Protein AF-A0A3C7WFN9-F1 (afdb_monomer_lite)

Secondary structure (DSSP, 8-state):
---SS-TTSSSS-----------------------------TT-HHHHHHHHTHHHHTTT-TTS--GGGHHHH-HHHHHHHHHTSTTHHHHTTS-HHHHHHHHHHHHTS-TT------------------

pLDDT: mean 78.85, std 19.24, range [43.31, 98.44]

Foldseek 3Di:
DPPDPPPPPPVPDDDDDDDDDDDDDPDDDDPPPPDPPPPCDLQQLVVVCVVQPCCCQVVPDPVHDHLVCLLVCALVNQLCCCCPRPNVVSNVVDDSSNSQNNSCVSNVHHPPPDPPDPDDDPDDDPDDDD

Structure (mmCIF, N/CA/C/O backbone):
data_AF-A0A3C7WFN9-F1
#
_entry.id   AF-A0A3C7WFN9-F1
#
loop_
_atom_site.group_PDB
_atom_site.id
_atom_site.type_symbol
_atom_site.label_atom_id
_atom_site.label_alt_id
_atom_site.label_comp_id
_atom_site.label_asym_id
_atom_site.label_entity_id
_atom_site.label_seq_id
_atom_site.pdbx_PDB_ins_code
_atom_site.Cartn_x
_atom_site.Cartn_y
_atom_site.Cartn_z
_atom_site.occupancy
_atom_site.B_iso_or_equiv
_atom_site.auth_seq_id
_atom_site.auth_comp_id
_atom_site.auth_asym_id
_atom_site.auth_atom_id
_atom_site.pdbx_PDB_model_num
ATOM 1 N N . MET A 1 1 ? -38.300 -23.318 -25.236 1.00 51.53 1 MET A N 1
ATOM 2 C CA . MET A 1 1 ? -36.832 -23.516 -25.205 1.00 51.53 1 MET A CA 1
ATOM 3 C C . MET A 1 1 ? -36.391 -23.972 -23.805 1.00 51.53 1 MET A C 1
ATOM 5 O O . MET A 1 1 ? -35.795 -23.209 -23.063 1.00 51.53 1 MET A O 1
ATOM 9 N N . ARG A 1 2 ? -36.742 -25.208 -23.410 1.00 55.97 2 ARG A N 1
ATOM 10 C CA . ARG A 1 2 ? -36.471 -25.818 -22.086 1.00 55.97 2 ARG A CA 1
ATOM 11 C C . ARG A 1 2 ? -35.669 -27.122 -22.259 1.00 55.97 2 ARG A C 1
ATOM 13 O O . ARG A 1 2 ? -36.158 -28.190 -21.916 1.00 55.97 2 ARG A O 1
ATOM 20 N N . GLN A 1 3 ? -34.504 -27.057 -22.907 1.00 58.38 3 GLN A N 1
ATOM 21 C CA . GLN A 1 3 ? -33.769 -28.255 -23.355 1.00 58.38 3 GLN A CA 1
ATOM 22 C C . GLN A 1 3 ? -32.234 -28.089 -23.354 1.00 58.38 3 GLN A C 1
ATOM 24 O O . GLN A 1 3 ? -31.570 -28.557 -24.266 1.00 58.38 3 GLN A O 1
ATOM 29 N N . LEU A 1 4 ? -31.645 -27.440 -22.342 1.00 58.56 4 LEU A N 1
ATOM 30 C CA . LEU A 1 4 ? -30.175 -27.448 -22.169 1.00 58.56 4 LEU A CA 1
ATOM 31 C C . LEU A 1 4 ? -29.706 -27.914 -20.780 1.00 58.56 4 LEU A C 1
ATOM 33 O O . LEU A 1 4 ? -28.512 -27.956 -20.522 1.00 58.56 4 LEU A O 1
ATOM 37 N N . ASN A 1 5 ? -30.622 -28.354 -19.909 1.00 56.06 5 ASN A N 1
ATOM 38 C CA . ASN A 1 5 ? -30.296 -28.871 -18.574 1.00 56.06 5 ASN A CA 1
ATOM 39 C C . ASN A 1 5 ? -30.724 -30.343 -18.414 1.00 56.06 5 ASN A C 1
ATOM 41 O O . ASN A 1 5 ? -31.504 -30.690 -17.530 1.00 56.06 5 ASN A O 1
ATOM 45 N N . ARG A 1 6 ? -30.292 -31.200 -19.348 1.00 61.62 6 ARG A N 1
ATOM 46 C CA . ARG A 1 6 ? -30.492 -32.665 -19.305 1.00 61.62 6 ARG A CA 1
ATOM 47 C C . ARG A 1 6 ? -29.165 -33.444 -19.314 1.00 61.62 6 ARG A C 1
ATOM 49 O O . ARG A 1 6 ? -29.169 -34.651 -19.129 1.00 61.62 6 ARG A O 1
ATOM 56 N N . ASN A 1 7 ? -28.030 -32.754 -19.459 1.00 60.25 7 ASN A N 1
ATOM 57 C CA . ASN A 1 7 ? -26.737 -33.366 -19.783 1.00 60.25 7 ASN A CA 1
ATOM 58 C C . ASN A 1 7 ? -25.892 -33.825 -18.572 1.00 60.25 7 ASN A C 1
ATOM 60 O O . ASN A 1 7 ? -24.771 -34.279 -18.748 1.00 60.25 7 ASN A O 1
ATOM 64 N N . SER A 1 8 ? -26.389 -33.716 -17.335 1.00 57.31 8 SER A N 1
ATOM 65 C CA . SER A 1 8 ? -25.607 -34.061 -16.126 1.00 57.31 8 SER A CA 1
ATOM 66 C C . SER A 1 8 ? -26.034 -35.370 -15.454 1.00 57.31 8 SER A C 1
ATOM 68 O O . SER A 1 8 ? -25.556 -35.680 -14.368 1.00 57.31 8 SER A O 1
ATOM 70 N N . ARG A 1 9 ? -26.973 -36.119 -16.047 1.00 59.94 9 ARG A N 1
ATOM 71 C CA . ARG A 1 9 ? -27.607 -37.284 -15.401 1.00 59.94 9 ARG A CA 1
ATOM 72 C C . ARG A 1 9 ? -27.354 -38.628 -16.086 1.00 59.94 9 ARG A C 1
ATOM 74 O O . ARG A 1 9 ? -27.683 -39.647 -15.495 1.00 59.94 9 ARG A O 1
ATOM 81 N N . GLU A 1 10 ? -26.749 -38.649 -17.274 1.00 54.47 10 GLU A N 1
ATOM 82 C CA . GLU A 1 10 ? -26.637 -39.881 -18.081 1.00 54.47 10 GLU A CA 1
ATOM 83 C C . GLU A 1 10 ? -25.287 -40.607 -17.937 1.00 54.47 10 GLU A C 1
ATOM 85 O O . GLU A 1 10 ? -25.149 -41.743 -18.376 1.00 54.47 10 GLU A O 1
ATOM 90 N N . SER A 1 11 ? -24.307 -40.019 -17.239 1.00 54.06 11 SER A N 1
ATOM 91 C CA . SER A 1 11 ? -23.006 -40.663 -16.969 1.00 54.06 11 SER A CA 1
ATOM 92 C C . SER A 1 11 ? -23.036 -41.657 -15.802 1.00 54.06 11 SER A C 1
ATOM 94 O O . SER A 1 11 ? -22.040 -42.317 -15.519 1.00 54.06 11 SER A O 1
ATOM 96 N N . ALA A 1 12 ? -24.162 -41.752 -15.095 1.00 51.53 12 ALA A N 1
ATOM 97 C CA . ALA A 1 12 ? -24.324 -42.587 -13.916 1.00 51.53 12 ALA A CA 1
ATOM 98 C C . ALA A 1 12 ? -25.341 -43.688 -14.203 1.00 51.53 12 ALA A C 1
ATOM 100 O O . ALA A 1 12 ? -26.493 -43.540 -13.812 1.00 51.53 12 ALA A O 1
ATOM 101 N N . GLN A 1 13 ? -24.925 -44.746 -14.907 1.00 54.94 13 GLN A N 1
ATOM 102 C CA . GLN A 1 13 ? -25.394 -46.135 -14.744 1.00 54.94 13 GLN A CA 1
ATOM 103 C C . GLN A 1 13 ? -24.932 -46.987 -15.932 1.00 54.94 13 GLN A C 1
ATOM 105 O O . GLN A 1 13 ? -25.630 -47.135 -16.931 1.00 54.94 13 GLN A O 1
ATOM 110 N N . ALA A 1 14 ? -23.758 -47.596 -15.794 1.00 49.16 14 ALA A N 1
ATOM 111 C CA . ALA A 1 14 ? -23.341 -48.707 -16.631 1.00 49.16 14 ALA A CA 1
ATOM 112 C C . ALA A 1 14 ? -22.850 -49.836 -15.712 1.00 49.16 14 ALA A C 1
ATOM 114 O O . ALA A 1 14 ? -21.779 -49.756 -15.121 1.00 49.16 14 ALA A O 1
ATOM 115 N N . PHE A 1 15 ? -23.698 -50.862 -15.623 1.00 53.75 15 PHE A N 1
ATOM 116 C CA . PHE A 1 15 ? -23.414 -52.253 -15.256 1.00 53.75 15 PHE A CA 1
ATOM 117 C C . PHE A 1 15 ? -23.159 -52.593 -13.782 1.00 53.75 15 PHE A C 1
ATOM 119 O O . PHE A 1 15 ? -22.053 -52.561 -13.253 1.00 53.75 15 PHE A O 1
ATOM 126 N N . ALA A 1 16 ? -24.255 -53.030 -13.161 1.00 44.34 16 ALA A N 1
ATOM 127 C CA . ALA A 1 16 ? -24.284 -53.785 -11.926 1.00 44.34 16 ALA A CA 1
ATOM 128 C C . ALA A 1 16 ? -23.851 -55.254 -12.132 1.00 44.34 16 ALA A C 1
ATOM 130 O O . ALA A 1 16 ? -24.204 -55.881 -13.129 1.00 44.34 16 ALA A O 1
ATOM 131 N N . SER A 1 17 ? -23.217 -55.780 -11.078 1.00 49.59 17 SER A N 1
ATOM 132 C CA . SER A 1 17 ? -23.308 -57.153 -10.555 1.00 49.59 17 SER A CA 1
ATOM 133 C C . SER A 1 17 ? -22.490 -58.278 -11.199 1.00 49.59 17 SER A C 1
ATOM 135 O O . SER A 1 17 ? -22.869 -58.832 -12.222 1.00 49.59 17 SER A O 1
ATOM 137 N N . LEU A 1 18 ? -21.498 -58.767 -10.443 1.00 52.88 18 LEU A N 1
ATOM 138 C CA . LEU A 1 18 ? -21.357 -60.191 -10.108 1.00 52.88 18 LEU A CA 1
ATOM 139 C C . LEU A 1 18 ? -20.638 -60.325 -8.755 1.00 52.88 18 LEU A C 1
ATOM 141 O O . LEU A 1 18 ? -19.555 -59.788 -8.542 1.00 52.88 18 LEU A O 1
ATOM 145 N N . ALA A 1 19 ? -21.308 -61.003 -7.828 1.00 52.91 19 ALA A N 1
ATOM 146 C CA . ALA A 1 19 ? -20.875 -61.249 -6.462 1.00 52.91 19 ALA A CA 1
ATOM 147 C C . ALA A 1 19 ? -19.668 -62.202 -6.396 1.00 52.91 19 ALA A C 1
ATOM 149 O O . ALA A 1 19 ? -19.645 -63.229 -7.071 1.00 52.91 19 ALA A O 1
ATOM 150 N N . GLY A 1 20 ? -18.707 -61.894 -5.523 1.00 43.31 20 GLY A N 1
ATOM 151 C CA . GLY A 1 20 ? -17.569 -62.750 -5.185 1.00 43.31 20 GLY A CA 1
ATOM 152 C C . GLY A 1 20 ? -16.974 -62.321 -3.843 1.00 43.31 20 GLY A C 1
ATOM 153 O O . GLY A 1 20 ? -16.651 -61.156 -3.649 1.00 43.31 20 GLY A O 1
ATOM 154 N N . LEU A 1 21 ? -16.908 -63.250 -2.895 1.00 64.56 21 LEU A N 1
ATOM 155 C CA . LEU A 1 21 ? -16.929 -63.012 -1.450 1.00 64.56 21 LEU A CA 1
ATOM 156 C C . LEU A 1 21 ? -1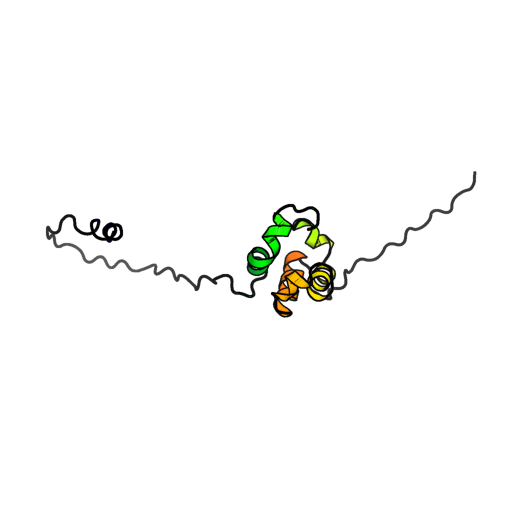5.566 -63.336 -0.810 1.00 64.56 21 LEU A C 1
ATOM 158 O O . LEU A 1 21 ? -15.392 -64.434 -0.293 1.00 64.56 21 LEU A O 1
ATOM 162 N N . VAL A 1 22 ? -14.590 -62.417 -0.821 1.00 55.75 22 VAL A N 1
ATOM 163 C CA . VAL A 1 22 ? -13.316 -62.621 -0.098 1.00 55.75 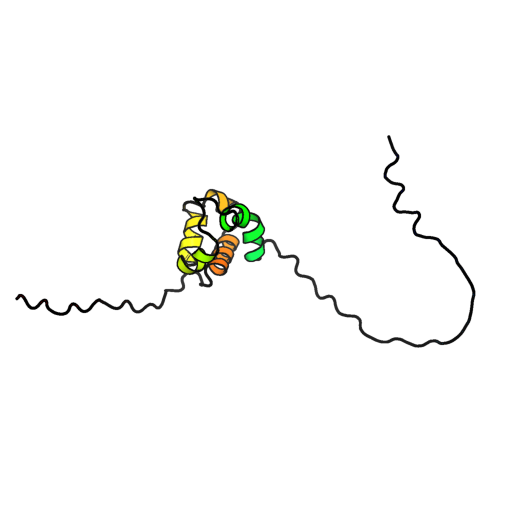22 VAL A CA 1
ATOM 164 C C . VAL A 1 22 ? -12.747 -61.306 0.442 1.00 55.75 22 VAL A C 1
ATOM 166 O O . VAL A 1 22 ? -12.409 -60.409 -0.320 1.00 55.75 22 VAL A O 1
ATOM 169 N N . GLY A 1 23 ? -12.545 -61.260 1.762 1.00 44.44 23 GLY A N 1
ATOM 170 C CA . GLY A 1 23 ? -11.431 -60.524 2.362 1.00 44.44 23 GLY A CA 1
ATOM 171 C C . GLY A 1 23 ? -11.753 -59.145 2.923 1.00 44.44 23 GLY A C 1
ATOM 172 O O . GLY A 1 23 ? -11.502 -58.127 2.289 1.00 44.44 23 GLY A O 1
ATOM 173 N N . ALA A 1 24 ? -12.202 -59.110 4.177 1.00 57.88 24 ALA A N 1
ATOM 174 C CA . ALA A 1 24 ? -12.061 -57.935 5.024 1.00 57.88 24 ALA A CA 1
ATOM 175 C C . ALA A 1 24 ? -10.563 -57.621 5.222 1.00 57.88 24 ALA A C 1
ATOM 177 O O . ALA A 1 24 ? -9.901 -58.243 6.051 1.00 57.88 24 ALA A O 1
ATOM 178 N N . LEU A 1 25 ? -10.025 -56.667 4.459 1.00 59.19 25 LEU A N 1
ATOM 179 C CA . LEU A 1 25 ? -8.793 -55.959 4.803 1.00 59.19 25 LEU A CA 1
ATOM 180 C C . LEU A 1 25 ? -9.186 -54.577 5.322 1.00 59.19 25 LEU A C 1
ATOM 182 O O . LEU A 1 25 ? -9.622 -53.703 4.576 1.00 59.19 25 LEU A O 1
ATOM 186 N N . THR A 1 26 ? -9.047 -54.394 6.629 1.00 59.75 26 THR A N 1
ATOM 187 C CA . THR A 1 26 ? -9.168 -53.104 7.304 1.00 59.75 26 THR A CA 1
ATOM 188 C C . THR A 1 26 ? -8.030 -52.186 6.854 1.00 59.75 26 THR A C 1
ATOM 190 O O . THR A 1 26 ? -6.922 -52.258 7.387 1.00 59.75 26 THR A O 1
ATOM 193 N N . ALA A 1 27 ? -8.287 -51.325 5.870 1.00 52.12 27 ALA A N 1
ATOM 194 C CA . ALA A 1 27 ? -7.393 -50.226 5.521 1.00 52.12 27 ALA A CA 1
ATOM 195 C C . ALA A 1 27 ? -7.578 -49.081 6.532 1.00 52.12 27 ALA A C 1
ATOM 197 O O . ALA A 1 27 ? -8.435 -48.214 6.375 1.00 52.12 27 ALA A O 1
ATOM 198 N N . SER A 1 28 ? -6.785 -49.116 7.603 1.00 62.56 28 SER A N 1
ATOM 199 C CA . SER A 1 28 ? -6.577 -47.982 8.507 1.00 62.56 28 SER A CA 1
ATOM 200 C C . SER A 1 28 ? -5.578 -46.986 7.911 1.00 62.56 28 SER A C 1
ATOM 202 O O . SER A 1 28 ? -4.465 -47.380 7.576 1.00 62.56 28 SER A O 1
ATOM 204 N N . GLY A 1 29 ? -5.958 -45.699 7.910 1.00 56.59 29 GLY A N 1
ATOM 205 C CA . GLY A 1 29 ? -5.083 -44.516 7.788 1.00 56.59 29 GLY A CA 1
ATOM 206 C C . GLY A 1 29 ? -4.634 -44.203 6.353 1.00 56.59 29 GLY A C 1
ATOM 207 O O . GLY A 1 29 ? -4.158 -45.076 5.652 1.00 56.59 29 GLY A O 1
ATOM 208 N N . LEU A 1 30 ? -4.729 -42.985 5.818 1.00 53.09 30 LEU A N 1
ATOM 209 C CA . LEU A 1 30 ? -4.623 -41.664 6.433 1.00 53.09 30 LEU A CA 1
ATOM 210 C C . LEU A 1 30 ? -5.850 -40.805 6.083 1.00 53.09 30 LEU A C 1
ATOM 212 O O . LEU A 1 30 ? -6.048 -40.423 4.930 1.00 53.09 30 LEU A O 1
ATOM 216 N N . ALA A 1 31 ? -6.621 -40.421 7.099 1.00 53.94 31 ALA A N 1
ATOM 217 C CA . ALA A 1 31 ? -7.418 -39.206 7.023 1.00 53.94 31 ALA A CA 1
ATOM 218 C C . ALA A 1 31 ? -6.432 -38.029 7.031 1.00 53.94 31 ALA A C 1
ATOM 220 O O . ALA A 1 31 ? -5.966 -37.602 8.086 1.00 53.94 31 ALA A O 1
ATOM 221 N N . GLY A 1 32 ? -6.050 -37.556 5.845 1.00 51.00 32 GLY A N 1
ATOM 222 C CA . GLY A 1 32 ? -5.398 -36.263 5.715 1.00 51.00 32 GLY A CA 1
ATOM 223 C C . GLY A 1 32 ? -6.364 -35.217 6.250 1.00 51.00 32 GLY A C 1
ATOM 224 O O . GLY A 1 32 ? -7.410 -34.979 5.647 1.00 51.00 32 GLY A O 1
ATOM 225 N N . ALA A 1 33 ? -6.049 -34.638 7.406 1.00 50.56 33 ALA A N 1
ATOM 226 C CA . ALA A 1 33 ? -6.728 -33.452 7.883 1.00 50.56 33 ALA A CA 1
ATOM 227 C C . ALA A 1 33 ? -6.500 -32.357 6.836 1.00 50.56 33 ALA A C 1
ATOM 229 O O . ALA A 1 33 ? -5.442 -31.732 6.795 1.00 50.56 33 ALA A O 1
ATOM 230 N N . ALA A 1 34 ? -7.485 -32.149 5.963 1.00 54.31 34 ALA A N 1
ATOM 231 C CA . ALA A 1 34 ? -7.649 -30.874 5.300 1.00 54.31 34 ALA A CA 1
ATOM 232 C C . ALA A 1 34 ? -7.914 -29.871 6.426 1.00 54.31 34 ALA A C 1
ATOM 234 O O . ALA A 1 34 ? -9.043 -29.722 6.895 1.00 54.31 34 ALA A O 1
ATOM 235 N N . GLY A 1 35 ? -6.839 -29.266 6.940 1.00 57.56 35 GLY A N 1
ATOM 236 C CA . GLY A 1 35 ? -6.950 -28.080 7.773 1.00 57.56 35 GLY A CA 1
ATOM 237 C C . GLY A 1 35 ? -7.777 -27.033 7.023 1.00 57.56 35 GLY A C 1
ATOM 238 O O . GLY A 1 35 ? -7.868 -27.101 5.792 1.00 57.56 35 GLY A O 1
ATOM 239 N N . PRO A 1 36 ? -8.416 -26.089 7.729 1.00 57.28 36 PRO A N 1
ATOM 240 C CA . PRO A 1 36 ? -9.154 -25.025 7.071 1.00 57.28 36 PRO A CA 1
ATOM 241 C C . PRO A 1 36 ? -8.234 -24.363 6.042 1.00 57.28 36 PRO A C 1
ATOM 243 O O . PRO A 1 36 ? -7.221 -23.763 6.396 1.00 57.28 36 PRO A O 1
ATOM 246 N N . VAL A 1 37 ? -8.571 -24.510 4.758 1.00 54.84 37 VAL A N 1
ATOM 247 C CA . VAL A 1 37 ? -8.029 -23.644 3.717 1.00 54.84 37 VAL A CA 1
ATOM 248 C C . VAL A 1 37 ? -8.524 -22.266 4.106 1.00 54.84 37 VAL A C 1
ATOM 250 O O . VAL A 1 37 ? -9.721 -21.986 4.006 1.00 54.84 37 VAL A O 1
ATOM 253 N N . ALA A 1 38 ? -7.621 -21.445 4.640 1.00 53.91 38 ALA A N 1
ATOM 254 C CA . ALA A 1 38 ? -7.874 -20.033 4.813 1.00 53.91 38 ALA A CA 1
ATOM 255 C C . ALA A 1 38 ? -8.274 -19.513 3.431 1.00 53.91 38 ALA A C 1
ATOM 257 O O . ALA A 1 38 ? -7.454 -19.416 2.520 1.00 53.91 38 ALA A O 1
ATOM 258 N N . THR A 1 39 ? -9.569 -19.268 3.246 1.00 52.25 39 THR A N 1
ATOM 259 C CA . THR A 1 39 ? -10.011 -18.378 2.178 1.00 52.25 39 THR A CA 1
ATOM 260 C C . THR A 1 39 ? -9.279 -17.075 2.469 1.00 52.25 39 THR A C 1
ATOM 262 O O . THR A 1 39 ? -9.395 -16.642 3.617 1.00 52.25 39 THR A O 1
ATOM 265 N N . PRO A 1 40 ? -8.486 -16.503 1.540 1.00 48.81 40 PRO A N 1
ATOM 266 C CA . PRO A 1 40 ? -7.835 -15.223 1.773 1.00 48.81 40 PRO A CA 1
ATOM 267 C C . PRO A 1 40 ? -8.917 -14.258 2.243 1.00 48.81 40 PRO A C 1
ATOM 269 O O . PRO A 1 40 ? -9.844 -13.936 1.497 1.00 48.81 40 PRO A O 1
ATOM 272 N N . GLY A 1 41 ? -8.900 -13.970 3.541 1.00 51.00 41 GLY A N 1
ATOM 273 C CA . GLY A 1 41 ? -9.965 -13.227 4.182 1.00 51.00 41 GLY A CA 1
ATOM 274 C C . GLY A 1 41 ? -9.905 -11.806 3.661 1.00 51.00 41 GLY A C 1
ATOM 275 O O . GLY A 1 41 ? -8.817 -11.305 3.377 1.00 51.00 41 GLY A O 1
ATOM 276 N N . ALA A 1 42 ? -11.057 -11.150 3.555 1.00 56.81 42 ALA A N 1
ATOM 277 C CA . ALA A 1 42 ? -11.093 -9.695 3.583 1.00 56.81 42 ALA A CA 1
ATOM 278 C C . ALA A 1 42 ? -10.274 -9.250 4.813 1.00 56.81 42 ALA A C 1
ATOM 280 O O . ALA A 1 42 ? -10.692 -9.499 5.944 1.00 56.81 42 ALA A O 1
ATOM 281 N N . GLY A 1 43 ? -9.042 -8.788 4.586 1.00 70.75 43 GLY A N 1
ATOM 282 C CA . GLY A 1 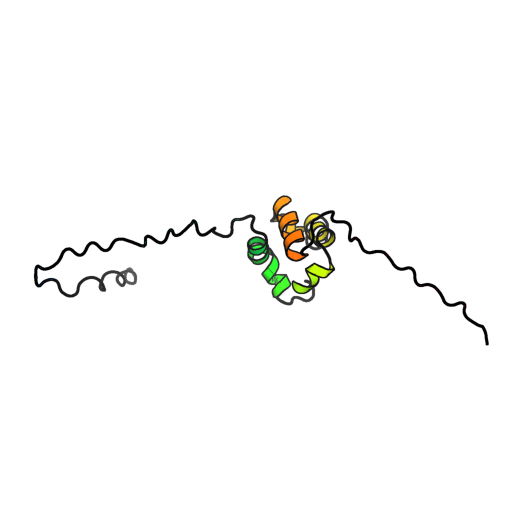43 ? -8.047 -8.536 5.631 1.00 70.75 43 GLY A CA 1
ATOM 283 C C . GLY A 1 43 ? -6.630 -9.048 5.339 1.00 70.75 43 GLY A C 1
ATOM 284 O O . GLY A 1 43 ? -5.686 -8.481 5.877 1.00 70.75 43 GLY A O 1
ATOM 285 N N . GLU A 1 44 ? -6.438 -10.054 4.475 1.00 92.50 44 GLU A N 1
ATOM 286 C CA . GLU A 1 44 ? -5.085 -10.452 4.050 1.00 92.50 44 GLU A CA 1
ATOM 287 C C . GLU A 1 44 ? -4.533 -9.443 3.027 1.00 92.50 44 GLU A C 1
ATOM 289 O O . GLU A 1 44 ? -5.167 -9.210 1.991 1.00 92.50 44 GLU A O 1
ATOM 294 N N . PRO A 1 45 ? -3.349 -8.852 3.257 1.00 95.31 45 PRO A N 1
ATOM 295 C CA . PRO A 1 45 ? -2.876 -7.715 2.473 1.00 95.31 45 PRO A CA 1
ATOM 296 C C . PRO A 1 45 ? -2.611 -8.052 1.002 1.00 95.31 45 PRO A C 1
ATOM 298 O O . PRO A 1 45 ? -2.886 -7.229 0.128 1.00 95.31 45 PRO A O 1
ATOM 301 N N . GLU A 1 46 ? -2.166 -9.272 0.688 1.00 96.62 46 GLU A N 1
ATOM 302 C CA . GLU A 1 46 ? -2.030 -9.700 -0.710 1.00 96.62 46 GLU A CA 1
ATOM 303 C C . GLU A 1 46 ? -3.391 -9.790 -1.410 1.00 96.62 46 GLU A C 1
ATOM 305 O O . GLU A 1 46 ? -3.534 -9.358 -2.551 1.00 96.62 46 GLU A O 1
ATOM 310 N N . ALA A 1 47 ? -4.415 -10.308 -0.729 1.00 96.12 47 ALA A N 1
ATOM 311 C CA . ALA A 1 47 ? -5.753 -10.408 -1.302 1.00 96.12 47 ALA A CA 1
ATOM 312 C C . ALA A 1 47 ? -6.352 -9.018 -1.561 1.00 96.12 47 ALA A C 1
ATOM 314 O O . ALA A 1 47 ? -6.938 -8.786 -2.620 1.00 96.12 47 ALA A O 1
ATOM 315 N N . LEU A 1 48 ? -6.140 -8.076 -0.635 1.00 95.88 48 LEU A N 1
ATOM 316 C CA . LEU A 1 48 ? -6.533 -6.676 -0.800 1.00 95.88 48 LEU A CA 1
ATOM 317 C C . LEU A 1 48 ? -5.823 -6.029 -1.993 1.00 95.88 48 LEU A C 1
ATOM 319 O O . LEU A 1 48 ? -6.466 -5.366 -2.808 1.00 95.88 48 LEU A O 1
ATOM 323 N N . TYR A 1 49 ? -4.518 -6.266 -2.143 1.00 97.38 49 TYR A N 1
ATOM 324 C CA . TYR A 1 49 ? -3.758 -5.769 -3.286 1.00 97.38 49 TYR A CA 1
ATOM 325 C C . TYR A 1 49 ? -4.344 -6.261 -4.615 1.00 97.38 49 TYR A C 1
ATOM 327 O O . TYR A 1 49 ? -4.598 -5.463 -5.521 1.00 97.38 49 TYR A O 1
ATOM 335 N N . GLN A 1 50 ? -4.607 -7.564 -4.723 1.00 96.75 50 GLN A N 1
ATOM 336 C CA . GLN A 1 50 ? -5.167 -8.154 -5.939 1.00 96.75 50 GLN A CA 1
ATOM 337 C C . GLN A 1 50 ? -6.574 -7.625 -6.242 1.00 96.75 50 GLN A C 1
ATOM 339 O O . GLN A 1 50 ? -6.890 -7.331 -7.395 1.00 96.75 50 GLN A O 1
ATOM 344 N N . ALA A 1 51 ? -7.409 -7.453 -5.215 1.00 96.00 51 ALA A N 1
ATOM 345 C CA . ALA A 1 51 ? -8.785 -6.994 -5.374 1.00 96.00 51 ALA A CA 1
ATOM 346 C C . ALA A 1 51 ? -8.901 -5.497 -5.719 1.00 96.00 51 ALA A C 1
ATOM 348 O O . ALA A 1 51 ? -9.806 -5.114 -6.462 1.00 96.00 51 ALA A O 1
ATOM 349 N N . HIS A 1 52 ? -8.009 -4.650 -5.195 1.00 96.12 52 HIS A N 1
ATOM 350 C CA . HIS A 1 52 ? -8.181 -3.192 -5.238 1.00 96.12 52 HIS A CA 1
ATOM 351 C C . HIS A 1 52 ? -7.085 -2.434 -6.000 1.00 96.12 52 HIS A C 1
ATOM 353 O O . HIS A 1 52 ? -7.314 -1.299 -6.419 1.00 96.12 52 HIS A O 1
ATOM 359 N N . CYS A 1 53 ? -5.899 -3.019 -6.186 1.00 96.81 53 CYS A N 1
ATOM 360 C CA . CYS A 1 53 ? -4.703 -2.275 -6.602 1.00 96.81 53 CYS A CA 1
ATOM 361 C C . CYS A 1 53 ? -4.076 -2.800 -7.902 1.00 96.81 53 CYS A C 1
ATOM 363 O O . CYS A 1 53 ? -3.662 -2.002 -8.751 1.00 96.81 53 CYS A O 1
ATOM 365 N N . ALA A 1 54 ? -4.018 -4.124 -8.074 1.00 97.00 54 ALA A N 1
ATOM 366 C CA . ALA A 1 54 ? -3.264 -4.786 -9.144 1.00 97.00 54 ALA A CA 1
ATOM 367 C C . ALA A 1 54 ? -3.670 -4.326 -10.554 1.00 97.00 54 ALA A C 1
ATOM 369 O O . ALA A 1 54 ? -2.814 -4.118 -11.411 1.00 97.00 54 ALA A O 1
ATOM 370 N N . GLN A 1 55 ? -4.958 -4.043 -10.780 1.00 95.88 55 GLN A N 1
ATOM 371 C CA . GLN A 1 55 ? -5.465 -3.580 -12.078 1.00 95.88 55 GLN A CA 1
ATOM 372 C C . GLN A 1 55 ? -4.706 -2.363 -12.639 1.00 95.88 55 GLN A C 1
ATOM 374 O O . GLN A 1 55 ? -4.565 -2.239 -13.856 1.00 95.88 55 GLN A O 1
ATOM 379 N N . CYS A 1 56 ? -4.222 -1.470 -11.772 1.00 97.12 56 CYS A N 1
ATOM 380 C CA . CYS A 1 56 ? -3.449 -0.297 -12.179 1.00 97.12 56 CYS A CA 1
ATOM 381 C C . CYS A 1 56 ? -1.946 -0.495 -11.953 1.00 97.12 56 CYS A C 1
ATOM 383 O O . CYS A 1 56 ? -1.155 -0.158 -12.831 1.00 97.12 56 CYS A O 1
ATOM 385 N N . HIS A 1 57 ? -1.549 -1.043 -10.803 1.00 97.31 57 HIS A N 1
ATOM 386 C CA . HIS A 1 57 ? -0.138 -1.124 -10.409 1.00 97.31 57 HIS A CA 1
ATOM 387 C C . HIS A 1 57 ? 0.640 -2.252 -11.099 1.00 97.31 57 HIS A C 1
ATOM 389 O O . HIS A 1 57 ? 1.837 -2.093 -11.329 1.00 97.31 57 HIS A O 1
ATOM 395 N N . ASP A 1 58 ? -0.045 -3.317 -11.517 1.00 95.94 58 ASP A N 1
ATOM 396 C CA . ASP A 1 58 ? 0.508 -4.356 -12.397 1.00 95.94 58 ASP A CA 1
ATOM 397 C C . ASP A 1 58 ? 0.050 -4.160 -13.855 1.00 95.94 58 ASP A C 1
ATOM 399 O O . ASP A 1 58 ? 0.619 -4.722 -14.787 1.00 95.94 58 ASP A O 1
ATOM 403 N N . GLY A 1 59 ? -0.960 -3.309 -14.075 1.00 92.50 59 GLY A N 1
ATOM 404 C CA . GLY A 1 59 ? -1.501 -2.983 -15.398 1.00 92.50 59 GLY A CA 1
ATOM 405 C C . GLY A 1 59 ? -0.633 -2.045 -16.246 1.00 92.50 59 GLY A C 1
ATOM 406 O O . GLY A 1 59 ? -0.983 -1.774 -17.394 1.00 92.50 59 GLY A O 1
ATOM 407 N N . GLY A 1 60 ? 0.476 -1.526 -15.705 1.00 87.00 60 GLY A N 1
ATOM 408 C CA . GLY A 1 60 ? 1.444 -0.715 -16.454 1.00 87.00 60 GLY A CA 1
ATOM 409 C C . GLY A 1 60 ? 0.934 0.665 -16.885 1.00 87.00 60 GLY A C 1
ATOM 410 O O . GLY A 1 60 ? 1.401 1.215 -17.883 1.00 87.00 60 GLY A O 1
ATOM 411 N N . VAL A 1 61 ? -0.036 1.241 -16.167 1.00 92.19 61 VAL A N 1
ATOM 412 C CA . VAL A 1 61 ? -0.554 2.578 -16.492 1.00 92.19 61 VAL A CA 1
ATOM 413 C C . VAL A 1 61 ? 0.440 3.662 -16.066 1.00 92.19 61 VAL A C 1
ATOM 415 O O . VAL A 1 61 ? 0.969 3.630 -14.961 1.00 92.19 61 VAL A O 1
ATOM 418 N N . ALA A 1 62 ? 0.655 4.682 -16.905 1.00 90.19 62 ALA A N 1
ATOM 419 C CA . ALA A 1 62 ? 1.707 5.693 -16.701 1.00 90.19 62 ALA A CA 1
ATOM 420 C C . ALA A 1 62 ? 1.631 6.463 -15.366 1.00 90.19 62 ALA A C 1
ATOM 422 O O . ALA A 1 62 ? 2.620 7.038 -14.921 1.00 90.19 62 ALA A O 1
ATOM 423 N N . ARG A 1 63 ? 0.450 6.510 -14.740 1.00 91.31 63 ARG A N 1
ATOM 424 C CA . ARG A 1 63 ? 0.205 7.245 -13.491 1.00 91.31 63 ARG A CA 1
ATOM 425 C C . ARG A 1 63 ? 0.342 6.382 -12.232 1.00 91.31 63 ARG A C 1
ATOM 427 O O . ARG A 1 63 ? 0.249 6.925 -11.137 1.00 91.31 63 ARG A O 1
ATOM 434 N N . ALA A 1 64 ? 0.530 5.070 -12.372 1.00 96.12 64 ALA A N 1
ATOM 435 C CA . ALA A 1 64 ? 0.677 4.149 -11.253 1.00 96.12 64 ALA A CA 1
ATOM 436 C C . ALA A 1 64 ? 2.111 3.596 -11.235 1.00 96.12 64 ALA A C 1
ATOM 438 O O . ALA A 1 64 ? 2.527 2.981 -12.218 1.00 96.12 64 ALA A O 1
ATOM 439 N N . PRO A 1 65 ? 2.888 3.798 -10.155 1.00 94.25 65 PRO A N 1
ATOM 440 C CA . PRO A 1 65 ? 4.173 3.126 -10.021 1.00 94.25 65 PRO A CA 1
ATOM 441 C C . PRO A 1 65 ? 3.966 1.610 -9.996 1.00 94.25 65 PRO A C 1
ATOM 443 O O . PRO A 1 65 ? 2.979 1.122 -9.439 1.00 94.25 65 PRO A O 1
ATOM 446 N N . HIS A 1 66 ? 4.903 0.873 -10.588 1.00 95.25 66 HIS A N 1
ATOM 447 C CA . HIS A 1 66 ? 4.867 -0.585 -10.572 1.00 95.25 66 HIS A CA 1
ATOM 448 C C . HIS A 1 66 ? 5.086 -1.111 -9.150 1.00 95.25 66 HIS A C 1
ATOM 450 O O . HIS A 1 66 ? 5.809 -0.492 -8.367 1.00 95.25 66 HIS A O 1
ATOM 456 N N . ARG A 1 67 ? 4.519 -2.280 -8.829 1.00 94.50 67 ARG A N 1
ATOM 457 C CA . ARG A 1 67 ? 4.565 -2.876 -7.482 1.00 94.50 67 ARG A CA 1
ATOM 458 C C . ARG A 1 67 ? 5.960 -2.902 -6.854 1.00 94.50 67 ARG A C 1
ATOM 460 O O . ARG A 1 67 ? 6.126 -2.581 -5.684 1.00 94.50 67 ARG A O 1
ATOM 467 N N . VAL A 1 68 ? 6.967 -3.229 -7.657 1.00 93.06 68 VAL A N 1
ATOM 468 C CA . VAL A 1 68 ? 8.381 -3.313 -7.241 1.00 93.06 68 VAL A CA 1
ATOM 469 C C . VAL A 1 68 ? 8.946 -2.000 -6.689 1.00 93.06 68 VAL A C 1
ATOM 471 O O . VAL A 1 68 ? 9.974 -2.002 -6.027 1.00 93.06 68 VAL A O 1
ATOM 474 N N . SER A 1 69 ? 8.308 -0.861 -6.964 1.00 93.69 69 SER A N 1
ATOM 475 C CA . SER A 1 69 ? 8.746 0.438 -6.452 1.00 93.69 69 SER A CA 1
ATOM 476 C C . SER A 1 69 ? 8.310 0.695 -5.006 1.00 93.69 69 SER A C 1
ATOM 478 O O . SER A 1 69 ? 8.848 1.605 -4.379 1.00 93.69 69 SER A O 1
ATOM 480 N N . PHE A 1 70 ? 7.352 -0.067 -4.467 1.00 95.94 70 PHE A N 1
ATOM 481 C CA . PHE A 1 70 ? 6.775 0.195 -3.145 1.00 95.94 70 PHE A CA 1
ATOM 482 C C . PHE A 1 70 ? 7.755 -0.022 -1.989 1.00 95.94 70 PHE A C 1
ATOM 484 O O . PHE A 1 70 ? 7.745 0.769 -1.045 1.00 95.94 70 PHE A O 1
AT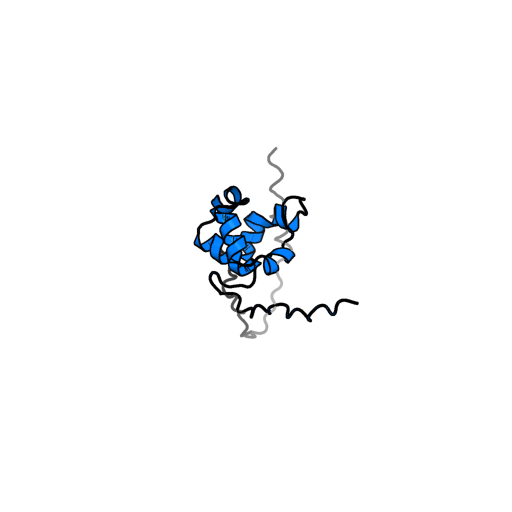OM 491 N N . GLU A 1 71 ? 8.664 -0.991 -2.104 1.00 94.50 71 GLU A N 1
ATOM 492 C CA . GLU A 1 71 ? 9.738 -1.219 -1.124 1.00 94.50 71 GLU A CA 1
ATOM 493 C C . GLU A 1 71 ? 10.628 0.019 -0.935 1.00 94.50 71 GLU A C 1
ATOM 495 O O . GLU A 1 71 ? 11.095 0.292 0.166 1.00 94.50 71 GLU A O 1
ATOM 500 N N . MET A 1 72 ? 10.819 0.825 -1.987 1.00 92.19 72 MET A N 1
ATOM 501 C CA . MET A 1 72 ? 11.621 2.052 -1.911 1.00 92.19 72 MET A CA 1
ATOM 502 C C . MET A 1 72 ? 10.852 3.256 -1.349 1.00 92.19 72 MET A C 1
ATOM 504 O O . MET A 1 72 ? 11.473 4.199 -0.864 1.00 92.19 72 MET A O 1
ATOM 508 N N . LEU A 1 73 ? 9.519 3.265 -1.451 1.00 92.69 73 LEU A N 1
ATOM 509 C CA . LEU A 1 73 ? 8.678 4.354 -0.933 1.00 92.69 73 LEU A CA 1
ATOM 510 C C . LEU A 1 73 ? 8.469 4.237 0.578 1.00 92.69 73 LEU A C 1
ATOM 512 O O . LEU A 1 73 ? 8.440 5.245 1.285 1.00 92.69 73 LEU A O 1
ATOM 516 N N . GLY A 1 74 ? 8.320 3.004 1.052 1.00 94.12 74 GLY A N 1
ATOM 517 C CA . GLY A 1 74 ? 8.106 2.688 2.453 1.00 94.12 74 GLY A CA 1
ATOM 518 C C . GLY A 1 74 ? 6.661 2.812 2.930 1.00 94.12 74 GLY A C 1
ATOM 519 O O . GLY A 1 74 ? 5.816 3.460 2.305 1.00 94.12 74 GLY A O 1
ATOM 520 N N . ALA A 1 75 ? 6.377 2.176 4.070 1.00 96.56 75 ALA A N 1
ATOM 521 C CA . ALA A 1 75 ? 5.019 2.016 4.592 1.00 96.56 75 ALA A CA 1
ATOM 522 C C . ALA A 1 75 ? 4.309 3.358 4.807 1.00 96.56 75 ALA A C 1
ATOM 524 O O . ALA A 1 75 ? 3.164 3.533 4.396 1.00 96.56 75 ALA A O 1
ATOM 525 N N . THR A 1 76 ? 5.000 4.339 5.394 1.00 96.25 76 THR A N 1
ATOM 526 C CA . THR A 1 76 ? 4.423 5.660 5.680 1.00 96.25 76 THR A CA 1
ATOM 527 C C . THR A 1 76 ? 3.962 6.366 4.406 1.00 96.25 76 THR A C 1
ATOM 529 O O . THR A 1 76 ? 2.849 6.882 4.364 1.00 96.25 76 THR A O 1
ATOM 532 N N . ALA A 1 77 ? 4.775 6.353 3.344 1.00 96.19 77 ALA A N 1
ATOM 533 C CA . ALA A 1 77 ? 4.426 7.015 2.090 1.00 96.19 77 ALA A CA 1
ATOM 534 C C . ALA A 1 77 ? 3.232 6.338 1.399 1.00 96.19 77 ALA A C 1
ATOM 536 O O . ALA A 1 77 ? 2.339 7.024 0.897 1.00 96.19 77 ALA A O 1
ATOM 537 N N . ILE A 1 78 ? 3.189 5.001 1.406 1.00 97.69 78 ILE A N 1
ATOM 538 C CA . ILE A 1 78 ? 2.075 4.229 0.838 1.00 97.69 78 ILE A CA 1
ATOM 539 C C . ILE A 1 78 ? 0.788 4.497 1.625 1.00 97.69 78 ILE A C 1
ATOM 541 O O . ILE A 1 78 ? -0.250 4.784 1.031 1.00 97.69 78 ILE A O 1
ATOM 545 N N . TYR A 1 79 ? 0.856 4.466 2.956 1.00 98.31 79 TYR A N 1
ATOM 546 C CA . TYR A 1 79 ? -0.290 4.734 3.818 1.00 98.31 79 TYR A CA 1
ATOM 547 C C . TYR A 1 79 ? -0.842 6.151 3.612 1.00 98.31 79 TYR A C 1
ATOM 549 O O . TYR A 1 79 ? -2.037 6.305 3.371 1.00 98.31 79 TYR A O 1
ATOM 557 N N . THR A 1 80 ? 0.020 7.173 3.605 1.00 98.19 80 THR A N 1
ATOM 558 C CA . THR A 1 80 ? -0.361 8.564 3.302 1.00 98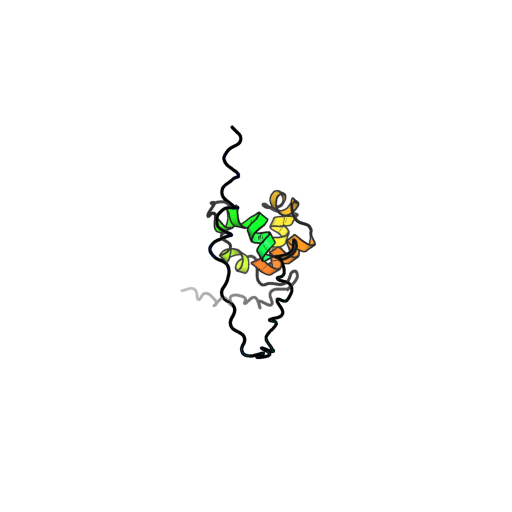.19 80 THR A CA 1
ATOM 559 C C . THR A 1 80 ? -1.006 8.692 1.921 1.00 98.19 80 THR A C 1
ATOM 561 O O . THR A 1 80 ? -2.025 9.367 1.768 1.00 98.19 80 THR A O 1
ATOM 564 N N . ALA A 1 81 ? -0.479 8.008 0.900 1.00 98.00 81 ALA A N 1
ATOM 565 C CA . ALA A 1 81 ? -1.075 8.031 -0.433 1.00 98.00 81 ALA A CA 1
ATOM 566 C C . ALA A 1 81 ? -2.524 7.507 -0.442 1.00 98.00 81 ALA A C 1
ATOM 568 O O . ALA A 1 81 ? -3.351 8.052 -1.177 1.00 98.00 81 ALA A O 1
ATOM 569 N N . LEU A 1 82 ? -2.825 6.491 0.376 1.00 98.44 82 LEU A N 1
ATOM 570 C CA . LEU A 1 82 ? -4.145 5.860 0.494 1.00 98.44 82 LEU A CA 1
ATOM 571 C C . LEU A 1 82 ? -5.128 6.633 1.386 1.00 98.44 82 LEU A C 1
ATOM 573 O O . LEU A 1 82 ? -6.335 6.461 1.227 1.00 98.44 82 LEU A O 1
ATOM 577 N N . THR A 1 83 ? -4.651 7.444 2.331 1.00 98.38 83 THR A N 1
ATOM 578 C CA . THR A 1 83 ? -5.507 8.146 3.306 1.00 98.38 83 THR A CA 1
ATOM 579 C C . THR A 1 83 ? -5.784 9.599 2.937 1.00 98.38 83 THR A C 1
ATOM 581 O O . THR A 1 83 ? -6.917 10.060 3.076 1.00 98.38 83 THR A O 1
ATOM 584 N N . GLU A 1 84 ? -4.775 10.316 2.448 1.00 97.56 84 GLU A N 1
ATOM 585 C CA . GLU A 1 84 ? -4.832 11.769 2.226 1.00 97.56 84 GLU A CA 1
ATOM 586 C C . GLU A 1 84 ? -4.183 12.216 0.905 1.00 97.56 84 GLU A C 1
ATOM 588 O O . GLU A 1 84 ? -4.221 13.394 0.551 1.00 97.56 84 GLU A O 1
ATOM 593 N N . GLY A 1 85 ? -3.586 11.282 0.161 1.00 97.12 85 GLY A N 1
ATOM 594 C CA . GLY A 1 85 ? -2.842 11.566 -1.059 1.00 97.12 85 GLY A CA 1
ATOM 595 C C . GLY A 1 85 ? -3.569 11.216 -2.358 1.00 97.12 85 GLY A C 1
ATOM 596 O O . GLY A 1 85 ? -4.792 11.125 -2.449 1.00 97.12 85 GLY A O 1
ATOM 597 N N . ALA A 1 86 ? -2.772 11.000 -3.408 1.00 96.31 86 ALA A N 1
ATOM 598 C CA . ALA A 1 86 ? -3.259 10.793 -4.773 1.00 96.31 86 ALA A CA 1
ATOM 599 C C . ALA A 1 86 ? -4.126 9.532 -4.967 1.00 96.31 86 ALA A C 1
ATOM 601 O O . ALA A 1 86 ? -4.797 9.422 -5.993 1.00 96.31 86 ALA A O 1
ATOM 602 N N . MET A 1 87 ? -4.108 8.593 -4.014 1.00 97.62 87 MET A N 1
ATOM 603 C CA . MET A 1 87 ? -4.901 7.362 -4.034 1.00 97.62 87 MET A CA 1
ATOM 604 C C . MET A 1 87 ? -6.021 7.354 -2.983 1.00 97.62 87 MET A C 1
ATOM 606 O O . MET A 1 87 ? -6.596 6.299 -2.725 1.00 97.62 87 MET A O 1
ATOM 610 N N . GLN A 1 88 ? -6.367 8.502 -2.388 1.00 98.31 88 GLN A N 1
ATOM 611 C CA . GLN A 1 88 ? -7.404 8.590 -1.354 1.00 98.31 88 GLN A CA 1
ATOM 612 C C . GLN A 1 88 ? -8.749 7.995 -1.802 1.00 98.31 88 GLN A C 1
ATOM 614 O O . GLN A 1 88 ? -9.408 7.295 -1.037 1.00 98.31 88 GLN A O 1
ATOM 619 N N . ALA A 1 89 ? -9.161 8.235 -3.051 1.00 97.38 89 ALA A N 1
ATOM 620 C CA . ALA A 1 89 ? -10.420 7.701 -3.572 1.00 97.38 89 ALA A CA 1
ATOM 621 C C . ALA A 1 89 ? -10.423 6.161 -3.625 1.00 97.38 89 ALA A C 1
ATOM 623 O O . ALA A 1 89 ? -11.424 5.530 -3.302 1.00 97.38 89 ALA A O 1
ATOM 624 N N . GLN A 1 90 ? -9.294 5.556 -3.996 1.00 96.88 90 GLN A N 1
ATOM 625 C CA . GLN A 1 90 ? -9.093 4.110 -4.046 1.00 96.88 90 GLN A CA 1
ATOM 626 C C . GLN A 1 90 ? -8.983 3.527 -2.631 1.00 96.88 90 GLN A C 1
ATOM 628 O O . GLN A 1 90 ? -9.602 2.510 -2.331 1.00 96.88 90 GLN A O 1
ATOM 633 N N . GLY A 1 91 ? -8.250 4.205 -1.743 1.00 97.69 91 GLY A N 1
ATOM 634 C CA . GLY A 1 91 ? -8.109 3.829 -0.337 1.00 97.69 91 GLY A CA 1
ATOM 635 C C . GLY A 1 91 ? -9.395 3.979 0.481 1.00 97.69 91 GLY A C 1
ATOM 636 O O . GLY A 1 91 ? -9.510 3.362 1.538 1.00 97.69 91 GLY A O 1
ATOM 637 N N . GLY A 1 92 ? -10.381 4.740 -0.005 1.00 97.69 92 GLY A N 1
ATOM 638 C CA . GLY A 1 92 ? -11.699 4.885 0.619 1.00 97.69 92 GLY A CA 1
ATOM 639 C C . GLY A 1 92 ? -12.558 3.615 0.594 1.00 97.69 92 GLY A C 1
ATOM 640 O O . GLY A 1 92 ? -13.521 3.526 1.350 1.00 97.69 92 GLY A O 1
ATOM 641 N N . ALA A 1 93 ? -12.208 2.627 -0.236 1.00 94.69 93 ALA A N 1
ATOM 642 C CA . ALA A 1 93 ? -12.839 1.306 -0.229 1.00 94.69 93 ALA A CA 1
ATOM 643 C C . ALA A 1 93 ? -12.308 0.382 0.884 1.00 94.69 93 ALA A C 1
ATOM 645 O O . ALA A 1 93 ? -12.865 -0.692 1.089 1.00 94.69 93 ALA A O 1
ATOM 646 N N . LEU A 1 94 ? -11.239 0.793 1.572 1.00 96.81 94 LEU A N 1
ATOM 647 C CA . LEU A 1 94 ? -10.563 0.028 2.613 1.00 96.81 94 LEU A CA 1
ATOM 648 C C . LEU A 1 94 ? -10.823 0.655 3.989 1.00 96.81 94 LEU A C 1
ATOM 650 O O . LEU A 1 94 ? -10.933 1.879 4.132 1.00 96.81 94 LEU A O 1
ATOM 654 N N . SER A 1 95 ? -10.873 -0.180 5.019 1.00 97.31 95 SER A N 1
ATOM 655 C CA . SER A 1 95 ? -10.736 0.257 6.410 1.00 97.31 95 SER A CA 1
ATOM 656 C C . SER A 1 95 ? -9.330 0.802 6.684 1.00 97.31 95 SER A C 1
ATOM 658 O O . SER A 1 95 ? -8.411 0.693 5.868 1.00 97.31 95 SER A O 1
ATOM 660 N N . ASP A 1 96 ? -9.152 1.433 7.841 1.00 96.88 96 ASP A N 1
ATOM 661 C CA . ASP A 1 96 ? -7.856 1.994 8.208 1.00 96.88 96 ASP A CA 1
ATOM 662 C C . ASP A 1 96 ? -6.806 0.913 8.464 1.00 96.88 96 ASP A C 1
ATOM 664 O O . ASP A 1 96 ? -5.668 1.006 8.009 1.00 96.88 96 ASP A O 1
ATOM 668 N N . GLU A 1 97 ? -7.226 -0.154 9.129 1.00 96.69 97 GLU A N 1
ATOM 669 C CA . GLU A 1 97 ? -6.429 -1.334 9.426 1.00 96.69 97 GLU A CA 1
ATOM 670 C C . GLU A 1 97 ? -5.984 -2.040 8.140 1.00 96.69 97 GLU A C 1
ATOM 672 O O . GLU A 1 97 ? -4.819 -2.409 8.015 1.00 96.69 97 GLU A O 1
ATOM 677 N N . GLU A 1 98 ? -6.868 -2.148 7.145 1.00 97.44 98 GLU A N 1
ATOM 678 C CA . GLU A 1 98 ? -6.536 -2.701 5.828 1.00 97.44 98 GLU A CA 1
ATOM 679 C C . GLU A 1 98 ? -5.532 -1.823 5.072 1.00 97.44 98 GLU A C 1
ATOM 681 O O . GLU A 1 98 ? -4.594 -2.347 4.471 1.00 97.44 98 GLU A O 1
ATOM 686 N N . ARG A 1 99 ? -5.664 -0.488 5.135 1.00 98.19 99 ARG A N 1
ATOM 687 C CA . ARG A 1 99 ? -4.667 0.428 4.549 1.00 98.19 99 ARG A CA 1
ATOM 688 C C . ARG A 1 99 ? -3.300 0.271 5.207 1.00 98.19 99 ARG A C 1
ATOM 690 O O . ARG A 1 99 ? -2.292 0.284 4.503 1.00 98.19 99 ARG A O 1
ATOM 697 N N . LYS A 1 100 ? -3.256 0.122 6.535 1.00 97.56 100 LYS A N 1
ATOM 698 C CA . LYS A 1 100 ? -2.012 -0.102 7.287 1.00 97.56 100 LYS A CA 1
ATOM 699 C C . LYS A 1 100 ? -1.363 -1.425 6.897 1.00 97.56 100 LYS A C 1
ATOM 701 O O . LYS A 1 100 ? -0.213 -1.422 6.470 1.00 97.56 100 LYS A O 1
ATOM 706 N N . ALA A 1 101 ? -2.119 -2.521 6.957 1.00 97.31 101 ALA A N 1
ATOM 707 C CA . ALA A 1 101 ? -1.633 -3.851 6.601 1.00 97.31 101 ALA A CA 1
ATOM 708 C C . ALA A 1 101 ? -1.118 -3.901 5.155 1.00 97.31 101 ALA A C 1
ATOM 710 O O . ALA A 1 101 ? -0.053 -4.454 4.888 1.00 97.31 101 ALA A O 1
ATOM 711 N N . LEU A 1 102 ? -1.836 -3.272 4.220 1.00 97.62 102 LEU A N 1
ATOM 712 C CA . LEU A 1 102 ? -1.422 -3.185 2.824 1.00 97.62 102 LEU A CA 1
ATOM 713 C C . LEU A 1 102 ? -0.126 -2.375 2.659 1.00 97.62 102 LEU A C 1
ATOM 715 O O . LEU A 1 102 ? 0.764 -2.786 1.919 1.00 97.62 102 LEU A O 1
ATOM 719 N N . ALA A 1 103 ? 0.002 -1.241 3.350 1.00 97.69 103 ALA A N 1
ATOM 720 C CA . ALA A 1 103 ? 1.194 -0.402 3.281 1.00 97.69 103 ALA A CA 1
ATOM 721 C C . ALA A 1 103 ? 2.445 -1.111 3.820 1.00 97.69 103 ALA A C 1
ATOM 723 O O . ALA A 1 103 ? 3.511 -1.044 3.202 1.00 97.69 103 ALA A O 1
ATOM 724 N N . GLU A 1 104 ? 2.318 -1.820 4.940 1.00 97.31 104 GLU A N 1
ATOM 725 C CA . GLU A 1 104 ? 3.415 -2.596 5.520 1.00 97.31 104 GLU A CA 1
ATOM 726 C C . GLU A 1 104 ? 3.799 -3.780 4.628 1.00 97.31 104 GLU A C 1
ATOM 728 O O . GLU A 1 104 ? 4.976 -3.985 4.339 1.00 97.31 104 GLU A O 1
ATOM 733 N N . HIS A 1 105 ? 2.805 -4.500 4.100 1.00 97.62 105 HIS A N 1
ATOM 734 C CA . HIS A 1 105 ? 3.017 -5.622 3.183 1.00 97.62 105 HIS A CA 1
ATOM 735 C C . HIS A 1 105 ? 3.747 -5.217 1.903 1.00 97.62 105 HIS A C 1
ATOM 737 O O . HIS A 1 105 ? 4.690 -5.883 1.488 1.00 97.62 105 HIS A O 1
ATOM 743 N N . LEU A 1 106 ? 3.331 -4.116 1.271 1.00 97.31 106 LEU A N 1
ATOM 744 C CA . LEU A 1 106 ? 3.910 -3.669 -0.000 1.00 97.31 106 LEU A CA 1
ATOM 745 C C . LEU A 1 106 ? 5.301 -3.055 0.146 1.00 97.31 106 LEU A C 1
ATOM 747 O O . LEU A 1 106 ? 6.074 -3.072 -0.809 1.00 97.31 106 LEU A O 1
ATOM 751 N N . SER A 1 107 ? 5.602 -2.480 1.307 1.00 96.25 107 SER A N 1
ATOM 752 C CA . SER A 1 107 ? 6.914 -1.890 1.569 1.00 96.25 107 SER A CA 1
ATOM 753 C C . SER A 1 107 ? 7.908 -2.856 2.206 1.00 96.25 107 SER A C 1
ATOM 755 O O . SER A 1 107 ? 9.107 -2.598 2.159 1.00 96.25 107 SER A O 1
ATOM 757 N N . GLY A 1 108 ? 7.431 -3.921 2.855 1.00 95.25 108 GLY A N 1
ATOM 758 C CA . GLY A 1 108 ? 8.254 -4.759 3.726 1.00 95.25 108 GLY A CA 1
ATOM 759 C C . GLY A 1 108 ? 8.718 -4.045 5.004 1.00 95.25 108 GLY A C 1
ATOM 760 O O . GLY A 1 108 ? 9.630 -4.525 5.676 1.00 95.25 108 GLY A O 1
ATOM 761 N N . GLN A 1 109 ? 8.127 -2.895 5.346 1.00 94.19 109 GLN A N 1
ATOM 762 C CA . GLN A 1 109 ? 8.497 -2.074 6.500 1.00 94.19 109 GLN A CA 1
ATOM 763 C C . GLN A 1 109 ? 7.299 -1.896 7.435 1.00 94.19 109 GLN A C 1
ATOM 765 O O . GLN A 1 109 ? 6.174 -1.745 6.977 1.00 94.19 109 GLN A O 1
ATOM 770 N N . ALA A 1 110 ? 7.530 -1.859 8.748 1.00 93.94 110 ALA A N 1
ATOM 771 C CA . ALA A 1 110 ? 6.474 -1.519 9.702 1.00 93.94 110 ALA A CA 1
ATOM 772 C C . ALA A 1 110 ? 6.176 -0.010 9.677 1.00 93.94 110 ALA A C 1
ATOM 774 O O . ALA A 1 110 ? 7.083 0.816 9.526 1.00 93.94 110 ALA A O 1
ATOM 775 N N . LEU A 1 111 ? 4.916 0.372 9.877 1.00 93.69 111 LEU A N 1
ATOM 776 C CA . LEU A 1 111 ? 4.547 1.774 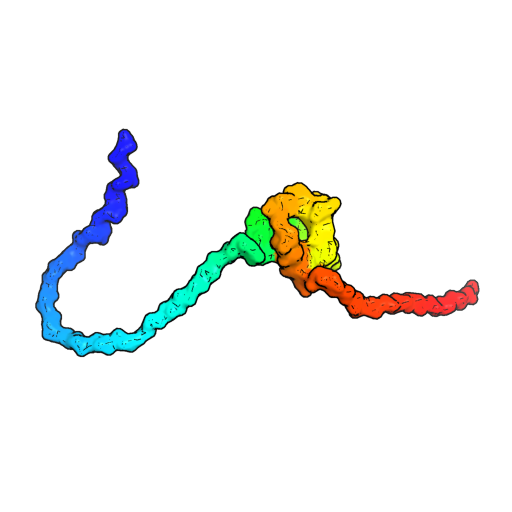10.026 1.00 93.69 111 LEU A CA 1
ATOM 777 C C . LEU A 1 111 ? 5.182 2.365 11.285 1.00 93.69 111 LEU A C 1
ATOM 779 O O . LEU A 1 111 ? 5.147 1.783 12.367 1.00 93.69 111 LEU A O 1
ATOM 783 N N . GLY A 1 112 ? 5.775 3.551 11.141 1.00 82.62 112 GLY A N 1
ATOM 784 C CA . GLY A 1 112 ? 6.478 4.214 12.239 1.00 82.62 112 GLY A CA 1
ATOM 785 C C . GLY A 1 112 ? 7.849 3.617 12.570 1.00 82.62 112 GLY A C 1
ATOM 786 O O . GLY A 1 112 ? 8.506 4.122 13.480 1.00 82.62 112 GLY A O 1
ATOM 787 N N . ALA A 1 113 ? 8.326 2.608 11.828 1.00 75.88 113 ALA A N 1
ATOM 788 C CA . ALA A 1 113 ? 9.730 2.227 11.883 1.00 75.88 113 ALA A CA 1
ATOM 789 C C . ALA A 1 113 ? 10.569 3.401 11.361 1.00 75.88 113 ALA A C 1
ATOM 791 O O . ALA A 1 113 ? 10.501 3.761 10.184 1.00 75.88 113 ALA A O 1
ATOM 792 N N . ALA A 1 114 ? 11.344 4.029 12.245 1.00 64.12 114 ALA A N 1
ATOM 793 C CA . ALA A 1 114 ? 12.337 4.993 11.808 1.00 64.12 114 ALA A CA 1
ATOM 794 C C . ALA A 1 114 ? 13.363 4.242 10.945 1.00 64.12 114 ALA A C 1
ATOM 796 O O . ALA A 1 114 ? 13.894 3.225 11.402 1.00 64.12 114 ALA A O 1
ATOM 797 N N . PRO A 1 115 ? 13.655 4.691 9.712 1.00 61.97 115 PRO A N 1
ATOM 798 C CA . PRO A 1 115 ? 14.779 4.138 8.981 1.00 61.97 115 PRO A CA 1
ATOM 799 C C . PRO A 1 115 ? 16.038 4.460 9.791 1.00 61.97 115 PRO A C 1
ATOM 801 O O . PRO A 1 115 ? 16.421 5.625 9.908 1.00 61.97 115 PRO A O 1
ATOM 804 N N . GLU A 1 116 ? 16.667 3.440 10.378 1.00 65.25 116 GLU A N 1
ATOM 805 C CA . GLU A 1 116 ? 17.973 3.561 11.030 1.00 65.25 116 GLU A CA 1
ATOM 806 C C . GLU A 1 116 ? 19.042 3.739 9.943 1.00 65.25 116 GLU A C 1
ATOM 808 O O . GLU A 1 116 ? 19.829 2.851 9.631 1.00 65.25 116 GLU A O 1
ATOM 813 N N . VAL A 1 117 ? 19.012 4.890 9.276 1.00 68.75 117 VAL A N 1
ATOM 814 C CA . VAL A 1 117 ? 19.974 5.265 8.248 1.00 68.75 117 VAL A CA 1
ATOM 815 C C . VAL A 1 117 ? 20.817 6.379 8.835 1.00 68.75 117 VAL A C 1
ATOM 817 O O . VAL A 1 117 ? 20.395 7.532 8.920 1.00 68.75 117 VAL A O 1
ATOM 820 N N . ALA A 1 118 ? 22.029 6.021 9.257 1.00 74.06 118 ALA A N 1
ATOM 821 C CA . ALA A 1 118 ? 23.038 6.997 9.628 1.00 74.06 118 ALA A CA 1
ATOM 822 C C . ALA A 1 118 ? 23.346 7.866 8.400 1.00 74.06 118 ALA A C 1
ATOM 824 O O . ALA A 1 118 ? 23.985 7.422 7.444 1.00 74.06 118 ALA A O 1
ATOM 825 N N . VAL A 1 119 ? 22.845 9.102 8.409 1.00 77.75 119 VAL A N 1
ATOM 826 C CA . VAL A 1 119 ? 23.062 10.051 7.319 1.00 77.75 119 VAL A CA 1
ATOM 827 C C . VAL A 1 119 ? 24.529 10.458 7.337 1.00 77.75 119 VAL A C 1
ATOM 829 O O . VAL A 1 119 ? 24.976 11.172 8.236 1.00 77.75 119 VAL A O 1
ATOM 832 N N . GLN A 1 120 ? 25.288 9.996 6.347 1.00 82.69 120 GLN A N 1
ATOM 833 C CA . GLN A 1 120 ? 26.671 10.415 6.184 1.00 82.69 120 GLN A CA 1
ATOM 834 C C . GLN A 1 120 ? 26.694 11.814 5.580 1.00 82.69 120 GLN A C 1
ATOM 836 O O . GLN A 1 120 ? 26.089 12.079 4.539 1.00 82.69 120 GLN A O 1
ATOM 841 N N . ARG A 1 121 ? 27.380 12.734 6.256 1.00 85.00 121 ARG A N 1
ATOM 842 C CA . ARG A 1 121 ? 27.626 14.066 5.715 1.00 85.00 121 ARG A CA 1
ATOM 843 C C . ARG A 1 121 ? 28.787 13.962 4.740 1.00 85.00 121 ARG A C 1
ATOM 845 O O . ARG A 1 121 ? 29.838 13.455 5.113 1.00 85.00 121 ARG A O 1
ATOM 852 N N . CYS A 1 122 ? 28.610 14.466 3.521 1.00 85.88 122 CYS A N 1
ATOM 853 C CA . CYS A 1 122 ? 29.727 14.630 2.600 1.00 85.88 122 CYS A CA 1
ATOM 854 C C . CYS A 1 122 ? 30.800 15.486 3.286 1.00 85.88 122 CYS A C 1
ATOM 856 O O . CYS A 1 122 ? 30.573 16.668 3.555 1.00 85.88 122 CYS A O 1
ATOM 858 N N . GLU A 1 123 ? 31.950 14.893 3.592 1.00 80.19 123 GLU A N 1
ATOM 859 C CA . GLU A 1 123 ? 33.116 15.640 4.042 1.00 80.19 123 GLU A CA 1
ATOM 860 C C . GLU A 1 123 ? 33.718 16.314 2.807 1.00 80.19 123 GLU A C 1
ATOM 862 O O . GLU A 1 123 ? 34.240 15.662 1.904 1.00 80.19 123 GLU A O 1
ATOM 867 N N . GLY A 1 124 ? 33.563 17.635 2.711 1.00 74.88 124 GLY A N 1
ATOM 868 C CA . GLY A 1 124 ? 34.187 18.404 1.644 1.00 74.88 124 GLY A CA 1
ATOM 869 C C . GLY A 1 124 ? 35.703 18.383 1.817 1.00 74.88 124 GLY A C 1
ATOM 870 O O . GLY A 1 124 ? 36.214 18.945 2.784 1.00 74.88 124 GLY A O 1
ATOM 871 N N . SER A 1 125 ? 36.430 17.784 0.872 1.00 70.38 125 SER A N 1
ATOM 872 C CA . SER A 1 125 ? 37.855 18.087 0.705 1.00 70.38 125 SER A CA 1
ATOM 873 C C . SER A 1 125 ? 37.999 19.598 0.485 1.00 70.38 125 SER A C 1
ATOM 875 O O . SER A 1 125 ? 37.292 20.136 -0.374 1.00 70.38 125 SER A O 1
ATOM 877 N N . PRO A 1 126 ? 38.875 20.311 1.219 1.00 68.38 126 PRO A N 1
ATOM 878 C CA . PRO A 1 126 ? 39.094 21.725 0.958 1.00 68.38 126 PRO A CA 1
ATOM 879 C C . PRO A 1 126 ? 39.595 21.882 -0.479 1.00 68.38 126 PRO A C 1
ATOM 881 O O . PRO A 1 126 ? 40.584 21.264 -0.873 1.00 68.38 126 PRO A O 1
ATOM 884 N N . ALA A 1 127 ? 38.888 22.691 -1.267 1.00 68.88 127 ALA A N 1
ATOM 885 C CA . ALA A 1 127 ? 39.305 23.043 -2.613 1.00 68.88 127 ALA A CA 1
ATOM 886 C C . ALA A 1 127 ? 40.665 23.751 -2.539 1.00 68.88 127 ALA A C 1
ATOM 888 O O . ALA A 1 127 ? 40.758 24.891 -2.082 1.00 68.88 127 ALA A O 1
ATOM 889 N N . THR A 1 128 ? 41.733 23.083 -2.969 1.00 64.19 128 THR A N 1
ATOM 890 C CA . THR A 1 128 ? 43.008 23.748 -3.231 1.00 64.19 128 THR A CA 1
ATOM 891 C C . THR A 1 128 ? 42.838 24.565 -4.507 1.00 64.19 128 THR A C 1
ATOM 893 O O . THR A 1 128 ? 42.737 23.996 -5.594 1.00 64.19 128 THR A O 1
ATOM 896 N N . ALA A 1 129 ? 42.747 25.888 -4.366 1.00 62.47 129 ALA A N 1
ATOM 897 C CA . ALA A 1 129 ? 42.813 26.813 -5.490 1.00 62.47 129 ALA A CA 1
ATOM 898 C C . ALA A 1 129 ? 44.184 26.673 -6.170 1.00 62.47 129 ALA A C 1
ATOM 900 O O . ALA A 1 129 ? 45.214 26.769 -5.498 1.00 62.47 129 ALA A O 1
ATOM 901 N N . GLY A 1 130 ? 44.169 26.386 -7.472 1.00 57.31 130 GLY A N 1
ATOM 902 C CA . GLY A 1 130 ? 45.330 26.476 -8.358 1.00 57.31 130 GLY A CA 1
ATOM 903 C C . GLY A 1 130 ? 45.399 27.833 -9.036 1.00 57.31 130 GLY A C 1
ATOM 904 O O . GLY A 1 130 ? 44.328 28.468 -9.171 1.00 57.31 130 GLY A O 1
#

Sequence (130 aa):
MRQLNRNSRESAQAFASLAGLVGALTASGLAGAAGPVATPGAGEPEALYQAHCAQCHDGGVARAPHRVSFEMLGATAIYTALTEGAMQAQGGALSDEERKALAEHLSGQALGAAPEVAVQRCEGSPATAG

Radius of gyration: 29.56 Å; chains: 1; bounding box: 82×90×37 Å